Protein AF-A0A150UU06-F1 (afdb_monomer_lite)

Foldseek 3Di:
DVLVVCCVPPPQWDKDFDADPVPRDTFKIWTKGWFQFQPDCLDDDLDDPPPDDDPRSVVSVVVSVVVSVVCVVPPRGTAMETPDIDGHPVCPPVCRRVVVLVVSLVVCVVSVHYYYYDDDPVCPVSVVVVVDDD

Secondary structure (DSSP, 8-state):
-HHHHHHHH-TTEEEEEEEPTTT--EEEEEEEEEESS-----SSSSPPPTT--HHHHHHHHHHHHHHHHHHHHH--SSEEEEEEEEE-GGGTTSSHHHHHHHHHHHHHHHHT--EEE---HHHHHHHGGGT---

pLDDT: mean 89.81, std 10.35, range [45.25, 98.25]

Sequence (134 aa):
ERAIKIMKEDPNDIWIGVKDTKTGKFIAGSNWKVYLNGNISVSGEDEIPKWLEGEELAASEKLIREMVASRAKNMPGPYIYLHICFTDAKYRRRGAGGMMIQWGCDLADQLFLPGYIEASKEGNLLYKKFGFYD

Radius of gyration: 15.92 Å; chains: 1; bounding box: 45×34×39 Å

Structure (mmCIF, N/CA/C/O backbone):
data_AF-A0A150UU06-F1
#
_entry.id   AF-A0A150UU06-F1
#
loop_
_atom_site.group_PDB
_atom_site.id
_atom_site.type_symbol
_atom_site.label_atom_id
_atom_site.label_alt_id
_atom_site.label_comp_id
_atom_site.label_asym_id
_atom_site.label_entity_id
_atom_site.label_seq_id
_atom_site.pdbx_PDB_ins_code
_atom_site.Cartn_x
_atom_site.Cartn_y
_atom_site.Cartn_z
_atom_site.occupancy
_atom_site.B_iso_or_equiv
_atom_site.auth_seq_id
_atom_site.auth_comp_id
_atom_site.auth_asym_id
_atom_site.auth_atom_id
_atom_site.pdbx_PDB_model_num
ATOM 1 N N . GLU A 1 1 ? 3.650 17.466 0.561 1.00 61.97 1 GLU A N 1
ATOM 2 C CA . GLU A 1 1 ? 3.134 18.063 -0.695 1.00 61.97 1 GLU A CA 1
ATOM 3 C C . GLU A 1 1 ? 3.141 17.083 -1.868 1.00 61.97 1 GLU A C 1
ATOM 5 O O . GLU A 1 1 ? 2.080 16.875 -2.440 1.00 61.97 1 GLU A O 1
ATOM 10 N N . ARG A 1 2 ? 4.258 16.398 -2.171 1.00 75.00 2 ARG A N 1
ATOM 11 C CA . ARG A 1 2 ? 4.341 15.413 -3.273 1.00 75.00 2 ARG A CA 1
ATOM 12 C C . ARG A 1 2 ? 3.305 14.282 -3.213 1.00 75.00 2 ARG A C 1
ATOM 14 O O . ARG A 1 2 ? 2.595 14.093 -4.187 1.00 75.00 2 ARG A O 1
ATOM 21 N N . ALA A 1 3 ? 3.166 13.581 -2.085 1.00 74.62 3 ALA A N 1
ATOM 22 C CA . ALA A 1 3 ? 2.190 12.486 -1.969 1.00 74.62 3 ALA A CA 1
ATOM 23 C C . ALA A 1 3 ? 0.739 12.950 -2.216 1.00 74.62 3 ALA A C 1
ATOM 25 O O . ALA A 1 3 ? -0.027 12.270 -2.881 1.00 74.62 3 ALA A O 1
ATOM 26 N N . ILE A 1 4 ? 0.385 14.155 -1.751 1.00 82.75 4 ILE A N 1
ATOM 27 C CA . ILE A 1 4 ? -0.939 14.753 -1.989 1.00 82.75 4 ILE A CA 1
ATOM 28 C C . ILE A 1 4 ? -1.117 15.120 -3.466 1.00 82.75 4 ILE A C 1
ATOM 30 O O . ILE A 1 4 ? -2.223 15.019 -3.986 1.00 82.75 4 ILE A O 1
ATOM 34 N N . LYS A 1 5 ? -0.046 15.569 -4.131 1.00 85.19 5 LYS A N 1
ATOM 35 C CA . LYS A 1 5 ? -0.050 15.851 -5.567 1.00 85.19 5 LYS A CA 1
ATOM 36 C C . LYS A 1 5 ? -0.283 14.567 -6.370 1.00 85.19 5 LYS A C 1
ATOM 38 O O . LYS A 1 5 ? -1.211 14.542 -7.165 1.00 85.19 5 LYS A O 1
ATOM 43 N N . ILE A 1 6 ? 0.482 13.506 -6.097 1.00 84.69 6 ILE A N 1
ATOM 44 C CA . ILE A 1 6 ? 0.336 12.200 -6.764 1.00 84.69 6 ILE A CA 1
ATOM 45 C C . ILE A 1 6 ? -1.085 11.667 -6.576 1.00 84.69 6 ILE A C 1
ATOM 47 O O . ILE A 1 6 ? -1.760 11.425 -7.563 1.00 84.69 6 ILE A O 1
ATOM 51 N N . MET A 1 7 ? -1.590 11.638 -5.341 1.00 85.62 7 MET A N 1
ATOM 52 C CA . MET A 1 7 ? -2.962 11.205 -5.040 1.00 85.62 7 MET A CA 1
ATOM 53 C C . MET A 1 7 ? -4.044 11.977 -5.820 1.00 85.62 7 MET A C 1
ATOM 55 O O . MET A 1 7 ? -5.142 11.471 -6.023 1.00 85.62 7 MET A O 1
ATOM 59 N N . LYS A 1 8 ? -3.784 13.229 -6.220 1.00 87.12 8 LYS A N 1
ATOM 60 C CA . LYS A 1 8 ? -4.734 14.042 -6.998 1.00 87.12 8 LYS A CA 1
ATOM 61 C C . LYS A 1 8 ? -4.599 13.860 -8.507 1.00 87.12 8 LYS A C 1
ATOM 63 O O . LYS A 1 8 ? -5.572 14.088 -9.218 1.00 87.12 8 LYS A O 1
ATOM 68 N N . GLU A 1 9 ? -3.397 13.562 -8.984 1.00 89.06 9 GLU A N 1
ATOM 69 C CA . GLU A 1 9 ? -3.054 13.570 -10.409 1.00 89.06 9 GLU A CA 1
ATOM 70 C C . GLU A 1 9 ? -3.005 12.166 -11.012 1.00 89.06 9 GLU A C 1
ATOM 72 O O . GLU A 1 9 ? -3.320 12.007 -12.189 1.00 89.06 9 GLU A O 1
ATOM 77 N N . ASP A 1 10 ? -2.630 11.159 -10.223 1.00 88.12 10 ASP A N 1
ATOM 78 C CA . ASP A 1 10 ? -2.522 9.774 -10.661 1.00 88.12 10 ASP A CA 1
ATOM 79 C C . ASP A 1 10 ? -3.791 8.993 -10.285 1.00 88.12 10 ASP A C 1
ATOM 81 O O . ASP A 1 10 ? -3.996 8.673 -9.112 1.00 88.12 10 ASP A O 1
ATOM 85 N N . PRO A 1 11 ? -4.652 8.645 -11.259 1.00 89.75 11 PRO A N 1
ATOM 86 C CA . PRO A 1 11 ? -5.858 7.867 -10.994 1.00 89.75 11 PRO A CA 1
ATOM 87 C C . PRO A 1 11 ? -5.558 6.432 -10.541 1.00 89.75 11 PRO A C 1
ATOM 89 O O . PRO A 1 11 ? -6.463 5.757 -10.055 1.00 89.75 11 PRO A O 1
ATOM 92 N N . ASN A 1 12 ? -4.318 5.958 -10.697 1.00 90.81 12 ASN A N 1
ATOM 93 C CA . ASN A 1 12 ? -3.895 4.648 -10.216 1.00 90.81 12 ASN A CA 1
ATOM 94 C C . ASN A 1 12 ? -3.446 4.698 -8.743 1.00 90.81 12 ASN A C 1
ATOM 96 O O . ASN A 1 12 ? -3.263 3.635 -8.154 1.00 90.81 12 ASN A O 1
ATOM 100 N N . ASP A 1 13 ? -3.284 5.887 -8.138 1.00 91.38 13 ASP A N 1
ATOM 101 C CA . ASP A 1 13 ? -2.857 6.084 -6.746 1.00 91.38 13 ASP A CA 1
ATOM 102 C C . ASP A 1 13 ? -4.050 6.138 -5.781 1.00 91.38 13 ASP A C 1
ATOM 104 O O . ASP A 1 13 ? -4.594 7.198 -5.464 1.00 91.38 13 ASP A O 1
ATOM 108 N N . ILE A 1 14 ? -4.467 4.977 -5.277 1.00 94.31 14 ILE A N 1
ATOM 109 C CA . ILE A 1 14 ? -5.657 4.866 -4.436 1.00 94.31 14 ILE A CA 1
ATOM 110 C C . ILE A 1 14 ? -5.283 4.856 -2.957 1.00 94.31 14 ILE A C 1
ATOM 112 O O . ILE A 1 14 ? -4.631 3.940 -2.454 1.00 94.31 14 ILE A O 1
ATOM 116 N N . TRP A 1 15 ? -5.749 5.865 -2.225 1.00 95.38 15 TRP A N 1
ATOM 117 C CA . TRP A 1 15 ? -5.644 5.917 -0.770 1.00 95.38 15 TRP A CA 1
ATOM 118 C C . TRP A 1 15 ? -6.948 5.502 -0.104 1.00 95.38 15 TRP A C 1
ATOM 120 O O . TRP A 1 15 ? -8.018 6.034 -0.394 1.00 95.38 15 TRP A O 1
ATOM 130 N N . ILE A 1 16 ? -6.836 4.608 0.872 1.00 96.12 16 ILE A N 1
ATOM 131 C CA . ILE A 1 16 ? -7.936 4.207 1.749 1.00 96.12 16 ILE A CA 1
ATOM 132 C C . ILE A 1 16 ? -7.531 4.427 3.192 1.00 96.12 16 ILE A C 1
ATOM 134 O O . ILE A 1 16 ? -6.389 4.181 3.579 1.00 96.12 16 ILE A O 1
ATOM 138 N N . GLY A 1 17 ? -8.489 4.852 4.009 1.00 97.12 17 GLY A N 1
ATOM 139 C CA . GLY A 1 17 ? -8.275 5.062 5.431 1.00 97.12 17 GLY A CA 1
ATOM 140 C C . GLY A 1 17 ? -9.407 4.495 6.269 1.00 97.12 17 GLY A C 1
ATOM 141 O O . GLY A 1 17 ? -10.577 4.576 5.901 1.00 97.12 17 GLY A O 1
ATOM 142 N N . VAL A 1 18 ? -9.052 3.965 7.437 1.00 98.25 18 VAL A N 1
ATOM 143 C CA . VAL A 1 18 ? -10.013 3.477 8.431 1.00 98.25 18 VAL A CA 1
ATOM 144 C C . VAL A 1 18 ? -10.234 4.568 9.465 1.00 98.25 18 VAL A C 1
ATOM 146 O O . VAL A 1 18 ? -9.268 5.096 10.023 1.00 98.25 18 VAL A O 1
ATOM 149 N N . LYS A 1 19 ? -11.498 4.896 9.741 1.00 97.88 19 LYS A N 1
ATOM 150 C CA . LYS A 1 19 ? -11.877 5.848 10.788 1.00 97.88 19 LYS A CA 1
ATOM 151 C C . LYS A 1 19 ? -12.357 5.128 12.039 1.00 97.88 19 LYS A C 1
ATOM 153 O O . LYS A 1 19 ? -13.093 4.148 11.957 1.00 97.88 19 LYS A O 1
ATOM 158 N N . ASP A 1 20 ? -11.990 5.660 13.196 1.00 96.31 20 ASP A N 1
ATOM 159 C CA . ASP A 1 20 ? -12.674 5.341 14.444 1.00 96.31 20 ASP A CA 1
ATOM 160 C C . ASP A 1 20 ? -14.079 5.952 14.409 1.00 96.31 20 ASP A C 1
ATOM 162 O O . ASP A 1 20 ? -14.238 7.166 14.275 1.00 96.31 20 ASP A O 1
ATOM 166 N N . THR A 1 21 ? -15.104 5.111 14.529 1.00 95.38 21 THR A N 1
ATOM 167 C CA . THR A 1 21 ? -16.510 5.520 14.439 1.00 95.38 21 THR A CA 1
ATOM 168 C C . THR A 1 21 ? -16.941 6.439 15.576 1.00 95.38 21 THR A C 1
ATOM 170 O O . THR A 1 21 ? -17.874 7.218 15.396 1.00 95.38 21 THR A O 1
ATOM 173 N N . LYS A 1 22 ? -16.263 6.400 16.731 1.00 95.75 22 LYS A N 1
ATOM 174 C CA . LYS A 1 22 ? -16.591 7.267 17.872 1.00 95.75 22 LYS A CA 1
ATOM 175 C C . LYS A 1 22 ? -16.024 8.671 17.718 1.00 95.75 22 LYS A C 1
ATOM 177 O O . LYS A 1 22 ? -16.668 9.636 18.109 1.00 95.75 22 LYS A O 1
ATOM 182 N N . THR A 1 23 ? -14.804 8.784 17.197 1.00 95.69 23 THR A N 1
ATOM 183 C CA . THR A 1 23 ? -14.076 10.063 17.137 1.00 95.69 23 THR A CA 1
ATOM 184 C C . THR A 1 23 ? -14.042 10.683 15.743 1.00 95.69 23 THR A C 1
ATOM 186 O O . THR A 1 23 ? -13.670 11.846 15.604 1.00 95.69 23 THR A O 1
ATOM 189 N N . GLY A 1 24 ? -14.376 9.917 14.702 1.00 96.06 24 GLY A N 1
ATOM 190 C CA . GLY A 1 24 ? -14.266 10.318 13.298 1.00 96.06 24 GLY A CA 1
ATOM 191 C C . GLY A 1 24 ? -12.825 10.426 12.784 1.00 96.06 24 GLY A C 1
ATOM 192 O O . GLY A 1 24 ? -12.616 10.770 11.618 1.00 96.06 24 GLY A O 1
ATOM 193 N N . LYS A 1 25 ? -11.822 10.141 13.624 1.00 96.38 25 LYS A N 1
ATOM 194 C CA . LYS A 1 25 ? -10.403 10.263 13.276 1.00 96.38 25 LYS A CA 1
ATOM 195 C C . LYS A 1 25 ? -9.950 9.084 12.428 1.00 96.38 25 LYS A C 1
ATOM 197 O O . LYS A 1 25 ? -10.308 7.945 12.715 1.00 96.38 25 LYS A O 1
ATOM 202 N N . PHE A 1 26 ? -9.110 9.347 11.431 1.00 97.25 26 PHE A N 1
ATOM 203 C CA . PHE A 1 26 ? -8.384 8.285 10.740 1.00 97.25 26 PHE A CA 1
ATOM 204 C C . PHE A 1 26 ? -7.372 7.637 11.693 1.00 97.25 26 PHE A C 1
ATOM 206 O O . PHE A 1 26 ? -6.582 8.332 12.328 1.00 97.25 26 PHE A O 1
ATOM 213 N N . ILE A 1 27 ? -7.418 6.309 11.792 1.00 97.88 27 ILE A N 1
ATOM 214 C CA . ILE A 1 27 ? -6.569 5.492 12.677 1.00 97.88 27 ILE A CA 1
ATOM 215 C C . ILE A 1 27 ? -5.620 4.569 11.905 1.00 97.88 27 ILE A C 1
ATOM 217 O O . ILE A 1 27 ? -4.693 3.997 12.479 1.00 97.88 27 ILE A O 1
ATOM 221 N N . ALA A 1 28 ? -5.862 4.396 10.609 1.00 97.88 28 ALA A N 1
ATOM 222 C CA . ALA A 1 28 ? -5.052 3.589 9.713 1.00 97.88 28 ALA A CA 1
ATOM 223 C C . ALA A 1 28 ? -5.195 4.110 8.282 1.00 97.88 28 ALA A C 1
ATOM 225 O O . ALA A 1 28 ? -6.209 4.733 7.951 1.00 97.88 28 ALA A O 1
ATOM 226 N N . GLY A 1 29 ? -4.189 3.838 7.459 1.00 97.38 29 GLY A N 1
ATOM 227 C CA . GLY A 1 29 ? -4.165 4.208 6.052 1.00 97.38 29 GLY A CA 1
ATOM 228 C C . GLY A 1 29 ? -3.408 3.180 5.221 1.00 97.38 29 GLY A C 1
ATOM 229 O O . GLY A 1 29 ? -2.479 2.530 5.711 1.00 97.38 29 GLY A O 1
ATOM 230 N N . SER A 1 30 ? -3.817 3.043 3.966 1.00 97.00 30 SER A N 1
ATOM 231 C CA . SER A 1 30 ? -3.115 2.249 2.968 1.00 97.00 30 SER A CA 1
ATOM 232 C C . SER A 1 30 ? -3.130 2.941 1.612 1.00 97.00 30 SER A C 1
ATOM 234 O O . SER A 1 30 ? -4.059 3.691 1.307 1.00 97.00 30 SER A O 1
ATOM 236 N N . ASN A 1 31 ? -2.088 2.685 0.830 1.00 95.44 31 ASN A N 1
ATOM 237 C CA . ASN A 1 31 ? -1.909 3.174 -0.524 1.00 95.44 31 ASN A CA 1
ATOM 238 C C . ASN A 1 31 ? -1.777 1.980 -1.467 1.00 95.44 31 ASN A C 1
ATOM 240 O O . ASN A 1 31 ? -0.865 1.163 -1.312 1.00 95.44 31 ASN A O 1
ATOM 244 N N . TRP A 1 32 ? -2.695 1.904 -2.420 1.00 95.19 32 TRP A N 1
ATOM 245 C CA . TRP A 1 32 ? -2.798 0.860 -3.424 1.00 95.19 32 TRP A CA 1
ATOM 246 C C . TRP A 1 32 ? -2.578 1.453 -4.803 1.00 95.19 32 TRP A C 1
ATOM 248 O O . TRP A 1 32 ? -3.078 2.532 -5.109 1.00 95.19 32 TRP A O 1
ATOM 258 N N . LYS A 1 33 ? -1.856 0.716 -5.635 1.00 92.50 33 LYS A N 1
ATOM 259 C CA . LYS A 1 33 ? -1.601 1.039 -7.030 1.00 92.50 33 LYS A CA 1
ATOM 260 C C . LYS A 1 33 ? -2.374 0.077 -7.909 1.00 92.50 33 LYS A C 1
ATOM 262 O O . LYS A 1 33 ? -2.199 -1.130 -7.764 1.00 92.50 33 LYS A O 1
ATOM 267 N N . VAL A 1 34 ? -3.226 0.593 -8.786 1.00 93.31 34 VAL A N 1
ATOM 268 C CA . VAL A 1 34 ? -4.103 -0.230 -9.634 1.00 93.31 34 VAL A CA 1
ATOM 269 C C . VAL A 1 34 ? -3.783 0.037 -11.095 1.00 93.31 34 VAL A C 1
ATOM 271 O O . VAL A 1 34 ? -4.169 1.067 -11.629 1.00 93.31 34 VAL A O 1
ATOM 274 N N . TYR A 1 35 ? -3.100 -0.895 -11.754 1.00 91.00 35 TYR A N 1
ATOM 275 C CA . TYR A 1 35 ? -2.709 -0.759 -13.155 1.00 91.00 35 TYR A CA 1
ATOM 276 C C . TYR A 1 35 ? -3.476 -1.757 -14.020 1.00 91.00 35 TYR A C 1
ATOM 278 O O . TYR A 1 35 ? -3.174 -2.946 -14.026 1.00 91.00 35 TYR A O 1
ATOM 286 N N . LEU A 1 36 ? -4.458 -1.269 -14.783 1.00 89.38 36 LEU A N 1
ATOM 287 C CA . LEU A 1 36 ? -5.335 -2.119 -15.607 1.00 89.38 36 LEU A CA 1
ATOM 288 C C . LEU A 1 36 ? -4.738 -2.487 -16.971 1.00 89.38 36 LEU A C 1
ATOM 290 O O . LEU A 1 36 ? -5.034 -3.543 -17.516 1.00 89.38 36 LEU A O 1
ATOM 294 N N . ASN A 1 37 ? -3.899 -1.615 -17.532 1.00 81.50 37 ASN A N 1
ATOM 295 C CA . ASN A 1 37 ? -3.442 -1.737 -18.921 1.00 81.50 37 ASN A CA 1
ATOM 296 C C . ASN A 1 37 ? -2.029 -2.322 -19.047 1.00 81.50 37 ASN A C 1
ATOM 298 O O . ASN A 1 37 ? -1.471 -2.328 -20.139 1.00 81.50 37 ASN A O 1
ATOM 302 N N . GLY A 1 38 ? -1.410 -2.737 -17.936 1.00 64.56 38 GLY A N 1
ATOM 303 C CA . GLY A 1 38 ? -0.019 -3.201 -17.921 1.00 64.56 38 GLY A CA 1
ATOM 304 C C . GLY A 1 38 ? 1.010 -2.128 -18.303 1.00 64.56 38 GLY A C 1
ATOM 305 O O . GLY A 1 38 ? 2.187 -2.444 -18.424 1.00 64.56 38 GLY A O 1
ATOM 306 N N . ASN A 1 39 ? 0.602 -0.862 -18.480 1.00 60.06 39 ASN A N 1
ATOM 307 C CA . ASN A 1 39 ? 1.532 0.259 -18.588 1.00 60.06 39 ASN A CA 1
ATOM 308 C C . ASN A 1 39 ? 2.161 0.477 -17.216 1.00 60.06 39 ASN A C 1
ATOM 310 O O . ASN A 1 39 ? 1.596 1.126 -16.339 1.00 60.06 39 ASN A O 1
ATOM 314 N N . ILE A 1 40 ? 3.323 -0.141 -17.056 1.00 60.19 40 ILE A N 1
ATOM 315 C CA . ILE A 1 40 ? 4.107 -0.147 -15.840 1.00 60.19 40 ILE A CA 1
ATOM 316 C C . ILE A 1 40 ? 4.713 1.247 -15.668 1.00 60.19 40 ILE A C 1
ATOM 318 O O . ILE A 1 40 ? 5.772 1.541 -16.224 1.00 60.19 40 ILE A O 1
ATOM 322 N N . SER A 1 41 ? 4.094 2.129 -14.884 1.00 53.78 41 SER A N 1
ATOM 323 C CA . SER A 1 41 ? 4.860 3.234 -14.305 1.00 53.78 41 SER A CA 1
ATOM 324 C C . SER A 1 41 ? 5.688 2.683 -13.151 1.00 53.78 41 SER A C 1
ATOM 326 O O . SER A 1 41 ? 5.420 2.919 -11.981 1.00 53.78 41 SER A O 1
ATOM 328 N N . VAL A 1 42 ? 6.761 1.967 -13.502 1.00 52.47 42 VAL A N 1
ATOM 329 C CA . VAL A 1 42 ? 7.905 1.768 -12.591 1.00 52.47 42 VAL A CA 1
ATOM 330 C C . VAL A 1 42 ? 8.575 3.122 -12.288 1.00 52.47 42 VAL A C 1
ATOM 332 O O . VAL A 1 42 ? 9.421 3.247 -11.408 1.00 52.47 42 VAL A O 1
ATOM 335 N N . SER A 1 43 ? 8.241 4.158 -13.058 1.00 45.25 43 SER A N 1
ATOM 336 C CA . SER A 1 43 ? 8.937 5.431 -13.072 1.00 45.25 43 SER A CA 1
ATOM 337 C C . SER A 1 43 ? 8.450 6.382 -11.978 1.00 45.25 43 SER A C 1
ATOM 339 O O . SER A 1 43 ? 7.422 7.040 -12.130 1.00 45.25 43 SER A O 1
ATOM 341 N N . GLY A 1 44 ? 9.270 6.537 -10.936 1.00 53.22 44 GLY A N 1
ATOM 342 C CA . GLY A 1 44 ? 9.360 7.791 -10.181 1.00 53.22 44 GLY A CA 1
ATOM 343 C C . GLY A 1 44 ? 8.726 7.822 -8.794 1.00 53.22 44 GLY A C 1
ATOM 344 O O . GLY A 1 44 ? 8.596 8.911 -8.242 1.00 53.22 44 GLY A O 1
ATOM 345 N N . GLU A 1 45 ? 8.331 6.691 -8.206 1.00 59.47 45 GLU A N 1
ATOM 346 C CA . GLU A 1 45 ? 7.816 6.676 -6.825 1.00 59.47 45 GLU A CA 1
ATOM 347 C C . GLU A 1 45 ? 8.947 6.645 -5.790 1.00 59.47 45 GLU A C 1
ATOM 349 O O . GLU A 1 45 ? 9.024 7.538 -4.938 1.00 59.47 45 GLU A O 1
ATOM 354 N N . ASP A 1 46 ? 9.888 5.713 -5.945 1.00 70.38 46 ASP A N 1
ATOM 355 C CA . ASP A 1 46 ? 11.030 5.525 -5.045 1.00 70.38 46 ASP A CA 1
ATOM 356 C C . ASP A 1 46 ? 12.176 6.498 -5.373 1.00 70.38 46 ASP A C 1
ATOM 358 O O . ASP A 1 46 ? 13.286 6.108 -5.735 1.00 70.38 46 ASP A O 1
ATOM 362 N N . GLU A 1 47 ? 11.907 7.801 -5.297 1.00 75.19 47 GLU A N 1
ATOM 363 C CA . GLU A 1 47 ? 12.989 8.784 -5.365 1.00 75.19 47 GLU A CA 1
ATOM 364 C C . GLU A 1 47 ? 13.805 8.746 -4.081 1.00 75.19 47 GLU A C 1
ATOM 366 O O . GLU A 1 47 ? 13.276 8.839 -2.969 1.00 75.19 47 GLU A O 1
ATOM 371 N N . ILE A 1 48 ? 15.116 8.704 -4.255 1.00 83.00 48 ILE A N 1
ATOM 372 C CA . ILE A 1 48 ? 16.052 8.808 -3.152 1.00 83.00 48 ILE A CA 1
ATOM 373 C C . ILE A 1 48 ? 16.001 10.232 -2.605 1.00 83.00 48 ILE A C 1
ATOM 375 O O . ILE A 1 48 ? 16.061 11.193 -3.384 1.00 83.00 48 ILE A O 1
ATOM 379 N N . PRO A 1 49 ? 15.894 10.404 -1.278 1.00 84.25 49 PRO A N 1
ATOM 380 C CA . PRO A 1 49 ? 15.955 11.723 -0.685 1.00 84.25 49 PRO A CA 1
ATOM 381 C C . PRO A 1 49 ? 17.226 12.471 -1.091 1.00 84.25 49 PRO A C 1
ATOM 383 O O . PRO A 1 49 ? 18.337 11.987 -0.898 1.00 84.25 49 PRO A O 1
ATOM 386 N N . LYS A 1 50 ? 17.059 13.689 -1.614 1.00 87.81 50 LYS A N 1
ATOM 387 C CA . LYS A 1 50 ? 18.156 14.503 -2.172 1.00 87.81 50 LYS A CA 1
ATOM 388 C C . LYS A 1 50 ? 19.228 14.917 -1.156 1.00 87.81 50 LYS A C 1
ATOM 390 O O . LYS A 1 50 ? 20.243 15.465 -1.556 1.00 87.81 50 LYS A O 1
ATOM 395 N N . TRP A 1 51 ? 18.967 14.723 0.135 1.00 90.06 51 TRP A N 1
ATOM 396 C CA . TRP A 1 51 ? 19.877 15.054 1.233 1.00 90.06 51 TRP A CA 1
ATOM 397 C C . TRP A 1 51 ? 20.750 13.874 1.681 1.00 90.06 51 TRP A C 1
ATOM 399 O O . TRP A 1 51 ? 21.514 14.029 2.628 1.00 90.06 51 TRP A O 1
ATOM 409 N N . LEU A 1 52 ? 20.600 12.690 1.075 1.00 92.50 52 LEU A N 1
ATOM 410 C CA . LEU A 1 52 ? 21.481 11.558 1.353 1.00 92.50 52 LEU A CA 1
ATOM 411 C C . LEU A 1 52 ? 22.805 11.724 0.612 1.00 92.50 52 LEU A C 1
ATOM 413 O O . LEU A 1 52 ? 22.826 12.071 -0.568 1.00 92.50 52 LEU A O 1
ATOM 417 N N . GLU A 1 53 ? 23.902 11.409 1.294 1.00 94.12 53 GLU A N 1
ATOM 418 C CA . GLU A 1 53 ? 25.261 11.499 0.762 1.00 94.12 53 GLU A CA 1
ATOM 419 C C . GLU A 1 53 ? 26.084 10.264 1.168 1.00 94.12 53 GLU A C 1
ATOM 421 O O . GLU A 1 53 ? 25.701 9.497 2.055 1.00 94.12 53 GLU A O 1
ATOM 426 N N . GLY A 1 54 ? 27.226 10.056 0.506 1.00 94.88 54 GLY A N 1
ATOM 427 C CA . GLY A 1 54 ? 28.189 9.014 0.871 1.00 94.88 54 GLY A CA 1
ATOM 428 C C . GLY A 1 54 ? 27.614 7.592 0.854 1.00 94.88 54 GLY A C 1
ATOM 429 O O . GLY A 1 54 ? 26.954 7.178 -0.101 1.00 94.88 54 GLY A O 1
ATOM 430 N N . GLU A 1 55 ? 27.897 6.825 1.907 1.00 95.31 55 GLU A N 1
ATOM 431 C CA . GLU A 1 55 ? 27.506 5.413 2.010 1.00 95.31 55 GLU A CA 1
ATOM 432 C C . GLU A 1 55 ? 25.985 5.214 2.093 1.00 95.31 55 GLU A C 1
ATOM 434 O O . GLU A 1 55 ? 25.465 4.249 1.530 1.00 95.31 55 GLU A O 1
ATOM 439 N N . GLU A 1 56 ? 25.252 6.130 2.734 1.00 93.06 56 GLU A N 1
ATOM 440 C CA . GLU A 1 56 ? 23.792 6.034 2.869 1.00 93.06 56 GLU A CA 1
ATOM 441 C C . GLU A 1 56 ? 23.082 6.220 1.523 1.00 93.06 56 GLU A C 1
ATOM 443 O O . GLU A 1 56 ? 22.110 5.517 1.225 1.00 93.06 56 GLU A O 1
ATOM 448 N N . LEU A 1 57 ? 23.599 7.129 0.686 1.00 93.69 57 LEU A N 1
ATOM 449 C CA . LEU A 1 57 ? 23.135 7.311 -0.688 1.00 93.69 57 LEU A CA 1
ATOM 450 C C . LEU A 1 57 ? 23.353 6.031 -1.501 1.00 93.69 57 LEU A C 1
ATOM 452 O O . LEU A 1 57 ? 22.399 5.497 -2.065 1.00 93.69 57 LEU A O 1
ATOM 456 N N . ALA A 1 58 ? 24.574 5.491 -1.495 1.00 93.31 58 ALA A N 1
ATOM 457 C CA . ALA A 1 58 ? 24.908 4.279 -2.243 1.00 93.31 58 ALA A CA 1
ATOM 458 C C . ALA A 1 58 ? 24.081 3.058 -1.788 1.00 93.31 58 ALA A C 1
ATOM 460 O O . ALA A 1 58 ? 23.621 2.263 -2.614 1.00 93.31 58 ALA A O 1
ATOM 461 N N . ALA A 1 59 ? 23.850 2.913 -0.480 1.00 93.06 59 ALA A N 1
ATOM 462 C CA . ALA A 1 59 ? 23.008 1.854 0.071 1.00 93.06 59 ALA A CA 1
ATOM 463 C C . ALA A 1 59 ? 21.540 1.999 -0.364 1.00 93.06 59 ALA A C 1
ATOM 465 O O . ALA A 1 59 ? 20.918 1.013 -0.766 1.00 93.06 59 ALA A O 1
ATOM 466 N N . SER A 1 60 ? 21.006 3.223 -0.339 1.00 91.69 60 SER A N 1
ATOM 467 C CA . SER A 1 60 ? 19.632 3.517 -0.766 1.00 91.69 60 SER A CA 1
ATOM 468 C C . SER A 1 60 ? 19.440 3.286 -2.266 1.00 91.69 60 SER A C 1
ATOM 470 O O . SER A 1 60 ? 18.461 2.660 -2.669 1.00 91.69 60 SER A O 1
ATOM 472 N N . GLU A 1 61 ? 20.401 3.709 -3.094 1.00 91.44 61 GLU A N 1
ATOM 473 C CA . GLU A 1 61 ? 20.416 3.457 -4.542 1.00 91.44 61 GLU A CA 1
ATOM 474 C C . GLU A 1 61 ? 20.384 1.971 -4.867 1.00 91.44 61 GLU A C 1
ATOM 476 O O . GLU A 1 61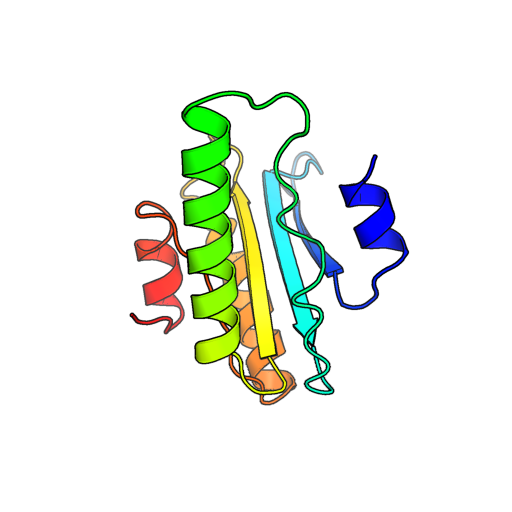 ? 19.625 1.532 -5.736 1.00 91.44 61 GLU A O 1
ATOM 481 N N . LYS A 1 62 ? 21.208 1.187 -4.169 1.00 92.25 62 LYS A N 1
ATOM 482 C CA . LYS A 1 62 ? 21.252 -0.258 -4.356 1.00 92.25 62 LYS A CA 1
ATOM 483 C C . LYS A 1 62 ? 19.918 -0.902 -3.982 1.00 92.25 62 LYS A C 1
ATOM 485 O O . LYS A 1 62 ? 19.380 -1.661 -4.785 1.00 92.25 62 LYS A O 1
ATOM 490 N N . LEU A 1 63 ? 19.378 -0.572 -2.809 1.00 89.94 63 LEU A N 1
ATOM 491 C CA . LEU A 1 63 ? 18.117 -1.129 -2.322 1.00 89.94 63 LEU A CA 1
ATOM 492 C C . LEU A 1 63 ? 16.959 -0.823 -3.281 1.00 89.94 63 LEU A C 1
ATOM 494 O O . LEU A 1 63 ? 16.248 -1.732 -3.701 1.00 89.94 63 LEU A O 1
ATOM 498 N N . ILE A 1 64 ? 16.809 0.438 -3.691 1.00 88.81 64 ILE A N 1
ATOM 499 C CA . ILE A 1 64 ? 15.742 0.846 -4.613 1.00 88.81 64 ILE A CA 1
ATOM 500 C C . ILE A 1 64 ? 15.903 0.166 -5.970 1.00 88.81 64 ILE A C 1
ATOM 502 O O . ILE A 1 64 ? 14.923 -0.311 -6.536 1.00 88.81 64 ILE A O 1
ATOM 506 N N . ARG A 1 65 ? 17.131 0.048 -6.486 1.00 88.38 65 ARG A N 1
ATOM 507 C CA . ARG A 1 65 ? 17.387 -0.667 -7.743 1.00 88.38 65 ARG A CA 1
ATOM 508 C C . ARG A 1 65 ? 16.961 -2.133 -7.664 1.00 88.38 65 ARG A C 1
ATOM 510 O O . ARG A 1 65 ? 16.364 -2.638 -8.612 1.00 88.38 65 ARG A O 1
ATOM 517 N N . GLU A 1 66 ? 17.258 -2.811 -6.558 1.00 89.50 66 GLU A N 1
ATOM 518 C CA . GLU A 1 66 ? 16.854 -4.203 -6.328 1.00 89.50 66 GLU A CA 1
ATOM 519 C C . GLU A 1 66 ? 15.329 -4.341 -6.217 1.00 89.50 66 GLU A C 1
ATOM 521 O O . GLU A 1 66 ? 14.752 -5.243 -6.828 1.00 89.50 66 GLU A O 1
ATOM 526 N N . MET A 1 67 ? 14.662 -3.416 -5.519 1.00 87.56 67 MET A N 1
ATOM 527 C CA . MET A 1 67 ? 13.198 -3.375 -5.418 1.00 87.56 67 MET A CA 1
ATOM 528 C C . MET A 1 67 ? 12.547 -3.160 -6.788 1.00 87.56 67 MET A C 1
ATOM 530 O O . MET A 1 67 ? 11.705 -3.952 -7.201 1.00 87.56 67 MET A O 1
ATOM 534 N N . VAL A 1 68 ? 12.998 -2.162 -7.552 1.00 86.00 68 VAL A N 1
ATOM 535 C CA . VAL A 1 68 ? 12.520 -1.885 -8.919 1.00 86.00 68 VAL A CA 1
ATOM 536 C C . VAL A 1 68 ? 12.710 -3.105 -9.824 1.00 86.00 68 VAL A C 1
ATOM 538 O O . VAL A 1 68 ? 11.783 -3.490 -10.538 1.00 86.00 68 VAL A O 1
ATOM 541 N N . ALA A 1 69 ? 13.875 -3.757 -9.777 1.00 87.25 69 ALA A N 1
ATOM 542 C CA . ALA A 1 69 ? 14.127 -4.966 -10.559 1.00 87.25 69 ALA A CA 1
ATOM 543 C C . ALA A 1 69 ? 13.207 -6.129 -10.148 1.00 87.25 69 ALA A C 1
ATOM 545 O O . ALA A 1 69 ? 12.696 -6.848 -11.009 1.00 87.25 69 ALA A O 1
ATOM 546 N N . SER A 1 70 ? 12.958 -6.297 -8.846 1.00 88.38 70 SER A N 1
ATOM 547 C CA . SER A 1 70 ? 12.015 -7.288 -8.320 1.00 88.38 70 SER A CA 1
ATOM 548 C C . SER A 1 70 ? 10.590 -7.022 -8.805 1.00 88.38 70 SER A C 1
ATOM 550 O O . SER A 1 70 ? 9.933 -7.937 -9.303 1.00 88.38 70 SER A O 1
ATOM 552 N N . ARG A 1 71 ? 10.122 -5.770 -8.740 1.00 88.00 71 ARG A N 1
ATOM 553 C CA . ARG A 1 71 ? 8.797 -5.369 -9.235 1.00 88.00 71 ARG A CA 1
ATOM 554 C C . ARG A 1 71 ? 8.662 -5.653 -10.726 1.00 88.00 71 ARG A C 1
ATOM 556 O O . ARG A 1 71 ? 7.727 -6.335 -11.123 1.00 88.00 71 ARG A O 1
ATOM 563 N N . ALA A 1 72 ? 9.636 -5.240 -11.537 1.00 85.25 72 ALA A N 1
ATOM 564 C CA . ALA A 1 72 ? 9.626 -5.489 -12.980 1.00 85.25 72 ALA A CA 1
ATOM 565 C C . ALA A 1 72 ? 9.590 -6.988 -13.329 1.00 85.25 72 ALA A C 1
ATOM 567 O O . ALA A 1 72 ? 8.921 -7.390 -14.278 1.00 85.25 72 ALA A O 1
ATOM 568 N N . LYS A 1 73 ? 10.290 -7.825 -12.553 1.00 88.12 73 LYS A N 1
ATOM 569 C CA . LYS A 1 73 ? 10.289 -9.281 -12.738 1.00 88.12 73 LYS A CA 1
ATOM 570 C C . LYS A 1 73 ? 8.958 -9.919 -12.338 1.00 88.12 73 LYS A C 1
ATOM 572 O O . LYS A 1 73 ? 8.497 -10.831 -13.017 1.00 88.12 73 LYS A O 1
ATOM 577 N N . ASN A 1 74 ? 8.388 -9.490 -11.216 1.00 87.69 74 ASN A N 1
ATOM 578 C CA . ASN A 1 74 ? 7.245 -10.164 -10.608 1.00 87.69 74 ASN A CA 1
ATOM 579 C C . ASN A 1 74 ? 5.896 -9.605 -11.075 1.00 87.69 74 ASN A C 1
ATOM 581 O O . ASN A 1 74 ? 4.916 -10.335 -11.001 1.00 87.69 74 ASN A O 1
ATOM 585 N N 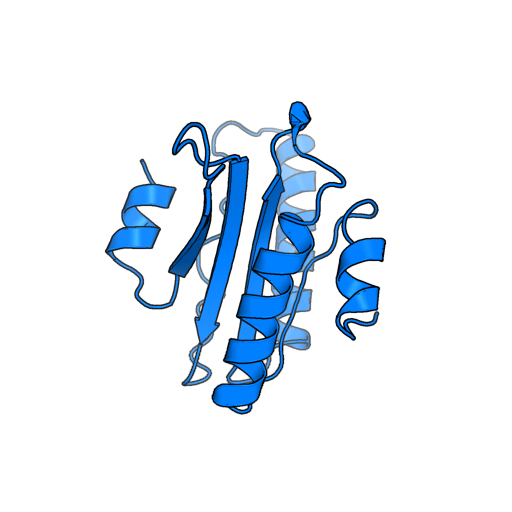. MET A 1 75 ? 5.843 -8.377 -11.602 1.00 89.31 75 MET A N 1
ATOM 586 C CA . MET A 1 75 ? 4.618 -7.660 -11.991 1.00 89.31 75 MET A CA 1
ATOM 587 C C . MET A 1 75 ? 4.579 -7.350 -13.508 1.00 89.31 75 MET A C 1
ATOM 589 O O . MET A 1 75 ? 4.586 -6.184 -13.902 1.00 89.31 75 MET A O 1
ATOM 593 N N . PRO A 1 76 ? 4.568 -8.364 -14.399 1.00 85.31 76 PRO A N 1
ATOM 594 C CA . PRO A 1 76 ? 4.771 -8.168 -15.841 1.00 85.31 76 PRO A CA 1
ATOM 595 C C . PRO A 1 76 ? 3.545 -7.649 -16.616 1.00 85.31 76 PRO A C 1
ATOM 597 O O . PRO A 1 76 ? 3.646 -7.423 -17.820 1.00 85.31 76 PRO A O 1
ATOM 600 N N . GLY A 1 77 ? 2.378 -7.521 -15.981 1.00 88.25 77 GLY A N 1
ATOM 601 C CA . GLY A 1 77 ? 1.111 -7.215 -16.653 1.00 88.25 77 GLY A CA 1
ATOM 602 C C . GLY A 1 77 ? 0.222 -6.279 -15.838 1.00 88.25 77 GLY A C 1
ATOM 603 O O . GLY A 1 77 ? 0.729 -5.500 -15.043 1.00 88.25 77 GLY A O 1
ATOM 604 N N . PRO A 1 78 ? -1.102 -6.312 -16.031 1.00 92.19 78 PRO A N 1
ATOM 605 C CA . PRO A 1 78 ? -2.039 -5.643 -15.137 1.00 92.19 78 PRO A CA 1
ATOM 606 C C . PRO A 1 78 ? -1.948 -6.195 -13.707 1.00 92.19 78 PRO A C 1
ATOM 608 O O . PRO A 1 78 ? -1.862 -7.410 -13.523 1.00 92.19 78 PRO A O 1
ATOM 611 N N . TYR A 1 79 ? -1.964 -5.325 -12.698 1.00 92.81 79 TYR A N 1
ATOM 612 C CA . TYR A 1 79 ? -1.846 -5.733 -11.297 1.00 92.81 79 TYR A CA 1
ATOM 613 C C . TYR A 1 79 ? -2.455 -4.727 -10.325 1.00 92.81 79 TYR A C 1
ATOM 615 O O . TYR A 1 79 ? -2.649 -3.548 -10.637 1.00 92.81 79 TYR A O 1
ATOM 623 N N . ILE A 1 80 ? -2.677 -5.206 -9.103 1.00 94.50 80 ILE A N 1
ATOM 624 C CA . ILE A 1 80 ? -2.874 -4.373 -7.921 1.00 94.50 80 ILE A CA 1
ATOM 625 C C . ILE A 1 80 ? -1.659 -4.527 -7.009 1.00 94.50 80 ILE A C 1
ATOM 627 O O . ILE A 1 80 ? -1.208 -5.637 -6.746 1.00 94.50 80 ILE A O 1
ATOM 631 N N . TYR A 1 81 ? -1.117 -3.419 -6.516 1.00 93.81 81 TYR A N 1
ATOM 632 C CA . TYR A 1 81 ? 0.061 -3.412 -5.655 1.00 93.81 81 TYR A CA 1
ATOM 633 C C . TYR A 1 81 ? -0.185 -2.584 -4.396 1.00 93.81 81 TYR A C 1
ATOM 635 O O . TYR A 1 81 ? -0.555 -1.415 -4.475 1.00 93.81 81 TYR A O 1
ATOM 643 N N . LEU A 1 82 ? 0.032 -3.170 -3.221 1.00 95.31 82 LEU A N 1
ATOM 644 C CA . LEU A 1 82 ? 0.015 -2.424 -1.966 1.00 95.31 82 LEU A CA 1
ATOM 645 C C . LEU A 1 82 ? 1.392 -1.807 -1.722 1.00 95.31 82 LEU A C 1
ATOM 647 O O . LEU A 1 82 ? 2.349 -2.506 -1.388 1.00 95.31 82 LEU A O 1
ATOM 651 N N . HIS A 1 83 ? 1.451 -0.486 -1.819 1.00 92.00 83 HIS A N 1
ATOM 652 C CA . HIS A 1 83 ? 2.675 0.279 -1.630 1.00 92.00 83 HIS A CA 1
ATOM 653 C C . HIS A 1 83 ? 2.895 0.679 -0.164 1.00 92.00 83 HIS A C 1
ATOM 655 O O . HIS A 1 83 ? 4.009 0.606 0.348 1.00 92.00 83 HIS A O 1
ATOM 661 N N . ILE A 1 84 ? 1.836 1.085 0.548 1.00 92.94 84 ILE A N 1
ATOM 662 C CA . ILE A 1 84 ? 1.928 1.513 1.953 1.00 92.94 84 ILE A CA 1
ATOM 663 C C . ILE A 1 84 ? 0.763 0.927 2.742 1.00 92.94 84 ILE A C 1
ATOM 665 O O . ILE A 1 84 ? -0.379 1.012 2.308 1.00 92.94 84 ILE A O 1
ATOM 669 N N . CYS A 1 85 ? 1.017 0.416 3.948 1.00 95.50 85 CYS A N 1
ATOM 670 C CA . CYS A 1 85 ? -0.026 0.070 4.913 1.00 95.50 85 CYS A CA 1
ATOM 671 C C . CYS A 1 85 ? 0.450 0.354 6.338 1.00 95.50 85 CYS A C 1
ATOM 673 O O . CYS A 1 85 ? 1.453 -0.195 6.794 1.00 95.50 85 CYS A O 1
ATOM 675 N N . PHE A 1 86 ? -0.285 1.187 7.072 1.00 95.31 86 PHE A N 1
ATOM 676 C CA . PHE A 1 86 ? 0.041 1.514 8.457 1.00 95.31 86 PHE A CA 1
ATOM 677 C C . PHE A 1 86 ? -1.198 1.638 9.336 1.00 95.31 86 PHE A C 1
ATOM 679 O O . PHE A 1 86 ? -2.307 1.940 8.905 1.00 95.31 86 PHE A O 1
ATOM 686 N N . THR A 1 87 ? -0.993 1.425 10.631 1.00 96.38 87 THR A N 1
ATOM 687 C CA . THR A 1 87 ? -1.988 1.665 11.677 1.00 96.38 87 THR A CA 1
ATOM 688 C C . THR A 1 87 ? -1.312 2.417 12.813 1.00 96.38 87 THR A C 1
ATOM 690 O O . THR A 1 87 ? -0.206 2.041 13.231 1.00 96.38 87 THR A O 1
ATOM 693 N N . ASP A 1 88 ? -1.979 3.459 13.315 1.00 96.12 88 ASP A N 1
ATOM 694 C CA . ASP A 1 88 ? -1.554 4.201 14.501 1.00 96.12 88 ASP A CA 1
ATOM 695 C C . ASP A 1 88 ? -1.279 3.215 15.643 1.00 96.12 88 ASP A C 1
ATOM 697 O O . ASP A 1 88 ? -2.069 2.304 15.905 1.00 96.12 88 ASP A O 1
ATOM 701 N N . ALA A 1 89 ? -0.139 3.385 16.315 1.00 95.06 89 ALA A N 1
ATOM 702 C CA . ALA A 1 89 ? 0.334 2.478 17.354 1.00 95.06 89 ALA A CA 1
ATOM 703 C C . ALA A 1 89 ? -0.721 2.184 18.435 1.00 95.06 89 ALA A C 1
ATOM 705 O O . ALA A 1 89 ? -0.838 1.037 18.866 1.00 95.06 89 ALA A O 1
ATOM 706 N N . LYS A 1 90 ? -1.542 3.173 18.812 1.00 96.19 90 LYS A N 1
ATOM 707 C CA . LYS A 1 90 ? -2.598 3.038 19.832 1.00 96.19 90 LYS A CA 1
ATOM 708 C C . LYS A 1 90 ? -3.773 2.170 19.368 1.00 96.19 90 LYS A C 1
ATOM 710 O O . LYS A 1 90 ? -4.507 1.636 20.201 1.00 96.19 90 LYS A O 1
ATOM 715 N N . TYR A 1 91 ? -3.943 2.011 18.057 1.00 95.06 91 TYR A N 1
ATOM 716 C CA . TYR A 1 91 ? -5.058 1.302 17.423 1.00 95.06 91 TYR A CA 1
ATOM 717 C C . TYR A 1 91 ? -4.640 -0.012 16.743 1.00 95.06 91 TYR A C 1
ATOM 719 O O . TYR A 1 91 ? -5.477 -0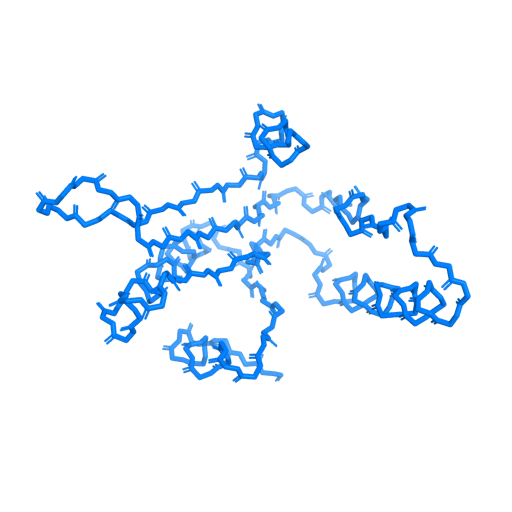.704 16.158 1.00 95.06 91 TYR A O 1
ATOM 727 N N . ARG A 1 92 ? -3.361 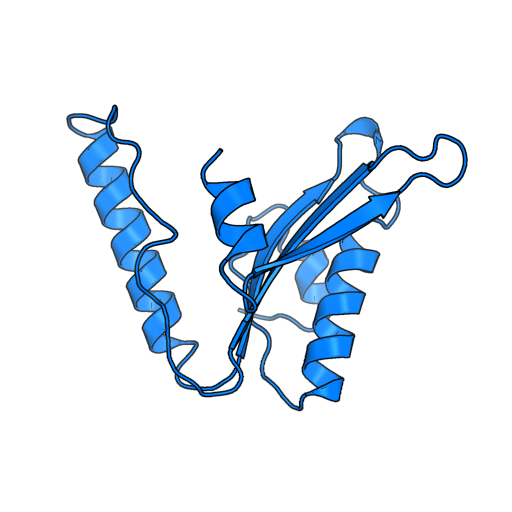-0.402 16.837 1.00 93.19 92 ARG A N 1
ATOM 728 C CA . ARG A 1 92 ? -2.865 -1.683 16.310 1.00 93.19 92 ARG A CA 1
ATOM 729 C C . ARG A 1 92 ? -3.552 -2.873 16.979 1.00 93.19 92 ARG A C 1
ATOM 731 O O . ARG A 1 92 ? -4.040 -2.788 18.101 1.00 93.19 92 ARG A O 1
ATOM 738 N N . ARG A 1 93 ? -3.544 -4.013 16.276 1.00 91.50 93 ARG A N 1
ATOM 739 C CA . ARG A 1 93 ? -4.119 -5.303 16.7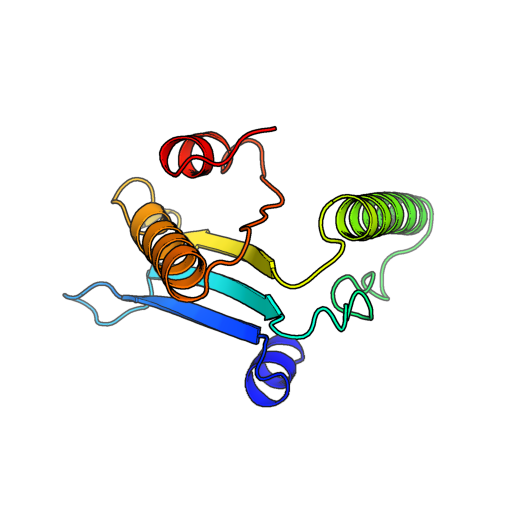21 1.00 91.50 93 ARG A CA 1
ATOM 740 C C . ARG A 1 93 ? -5.638 -5.281 16.956 1.00 91.50 93 ARG A C 1
ATOM 742 O O . ARG A 1 93 ? -6.158 -6.152 17.638 1.00 91.50 93 ARG A O 1
ATOM 749 N N . ARG A 1 94 ? -6.345 -4.328 16.338 1.00 94.56 94 ARG A N 1
ATOM 750 C CA . ARG A 1 94 ? -7.816 -4.190 16.385 1.00 94.56 94 ARG A CA 1
ATOM 751 C C . ARG A 1 94 ? -8.501 -4.418 15.031 1.00 94.56 94 ARG A C 1
ATOM 753 O O . ARG A 1 94 ? -9.640 -4.021 14.845 1.00 94.56 94 ARG A O 1
ATOM 760 N N . GLY A 1 95 ? -7.791 -5.004 14.065 1.00 95.06 95 GLY A N 1
ATOM 761 C CA . GLY A 1 95 ? -8.348 -5.366 12.755 1.00 95.06 95 GLY A CA 1
ATOM 762 C C . GLY A 1 95 ? -8.229 -4.312 11.647 1.00 95.06 95 GLY A C 1
ATOM 763 O O . GLY A 1 95 ? -8.409 -4.675 10.493 1.00 95.06 95 GLY A O 1
ATOM 764 N N . ALA A 1 96 ? -7.841 -3.063 11.941 1.00 97.00 96 ALA A N 1
ATOM 765 C CA . ALA A 1 96 ? -7.773 -1.996 10.928 1.00 97.00 96 ALA A CA 1
ATOM 766 C C . ALA A 1 96 ? -6.885 -2.342 9.715 1.00 97.00 96 ALA A C 1
ATOM 768 O O . ALA A 1 96 ? -7.288 -2.119 8.580 1.00 97.00 96 ALA A O 1
ATOM 769 N N . GLY A 1 97 ? -5.715 -2.952 9.944 1.00 95.75 97 GLY A N 1
ATOM 770 C CA . GLY A 1 97 ? -4.868 -3.454 8.857 1.00 95.75 97 GLY A CA 1
ATOM 771 C C . GLY A 1 97 ? -5.591 -4.486 7.989 1.00 95.75 97 GLY A C 1
ATOM 772 O O . GLY A 1 97 ? -5.604 -4.356 6.776 1.00 95.75 97 GLY A O 1
ATOM 773 N N . GLY A 1 98 ? -6.267 -5.460 8.606 1.00 97.12 98 GLY A N 1
ATOM 774 C CA . GLY A 1 98 ? -7.018 -6.484 7.876 1.00 97.12 98 GLY A CA 1
ATOM 775 C C . GLY A 1 98 ? -8.165 -5.915 7.040 1.00 97.12 98 GLY A C 1
ATOM 776 O O . GLY A 1 98 ? -8.371 -6.379 5.932 1.00 97.12 98 GLY A O 1
ATOM 777 N N . MET A 1 99 ? -8.853 -4.872 7.515 1.00 97.81 99 MET A N 1
ATOM 778 C CA . MET A 1 99 ? -9.897 -4.194 6.730 1.00 97.81 99 MET A CA 1
ATOM 779 C C . MET A 1 99 ? -9.341 -3.603 5.430 1.00 97.81 99 MET A C 1
ATOM 781 O O . MET A 1 99 ? -9.971 -3.708 4.384 1.00 97.81 99 MET A O 1
ATOM 785 N N . MET A 1 100 ? -8.153 -2.997 5.495 1.00 97.81 100 MET A N 1
ATOM 786 C CA . MET A 1 100 ? -7.513 -2.401 4.322 1.00 97.81 100 MET A CA 1
ATOM 787 C C . MET A 1 100 ? -6.994 -3.460 3.347 1.00 97.81 100 MET A C 1
ATOM 789 O O . MET A 1 100 ? -7.120 -3.266 2.144 1.00 97.81 100 MET A O 1
ATOM 793 N N . ILE A 1 101 ? -6.457 -4.583 3.845 1.00 97.56 101 ILE A N 1
ATOM 794 C CA . ILE A 1 101 ? -6.033 -5.704 2.987 1.00 97.56 101 ILE A CA 1
ATOM 795 C C . ILE A 1 101 ? -7.229 -6.389 2.337 1.00 97.56 101 ILE A C 1
ATOM 797 O O . ILE A 1 101 ? -7.185 -6.629 1.136 1.00 97.56 101 ILE A O 1
ATOM 801 N N . GLN A 1 102 ? -8.309 -6.621 3.088 1.00 98.19 102 GLN A N 1
ATOM 802 C CA . GLN A 1 102 ? -9.535 -7.195 2.537 1.00 98.19 102 GLN A CA 1
ATOM 803 C C . GLN A 1 102 ? -10.052 -6.364 1.365 1.00 98.19 102 GLN A C 1
ATOM 805 O O . GLN A 1 102 ? -10.319 -6.925 0.315 1.00 98.19 102 GLN A O 1
ATOM 810 N N . TRP A 1 103 ? -10.108 -5.035 1.507 1.00 97.94 103 TRP A N 1
ATOM 811 C CA . TRP A 1 103 ? -10.542 -4.159 0.418 1.00 97.94 103 TRP A CA 1
ATOM 812 C C . TRP A 1 103 ? -9.706 -4.344 -0.856 1.00 97.94 103 TRP A C 1
ATOM 814 O O . TRP A 1 103 ? -10.259 -4.386 -1.951 1.00 97.94 103 TRP A O 1
ATOM 824 N N . GLY A 1 104 ? -8.381 -4.467 -0.723 1.00 97.69 104 GLY A N 1
ATOM 825 C CA . GLY A 1 104 ? -7.499 -4.643 -1.876 1.00 97.69 104 GLY A CA 1
ATOM 826 C C . GLY A 1 104 ? -7.643 -6.017 -2.524 1.00 97.69 104 GLY A C 1
ATOM 827 O O . GLY A 1 104 ? -7.648 -6.105 -3.748 1.00 97.69 104 GLY A O 1
ATOM 828 N N . CYS A 1 105 ? -7.814 -7.071 -1.718 1.00 98.19 105 CYS A N 1
ATOM 829 C CA . CYS A 1 105 ? -8.125 -8.416 -2.206 1.00 98.19 105 CYS A CA 1
ATOM 830 C C . CYS A 1 105 ? -9.478 -8.451 -2.928 1.00 98.19 105 CYS A C 1
ATOM 832 O 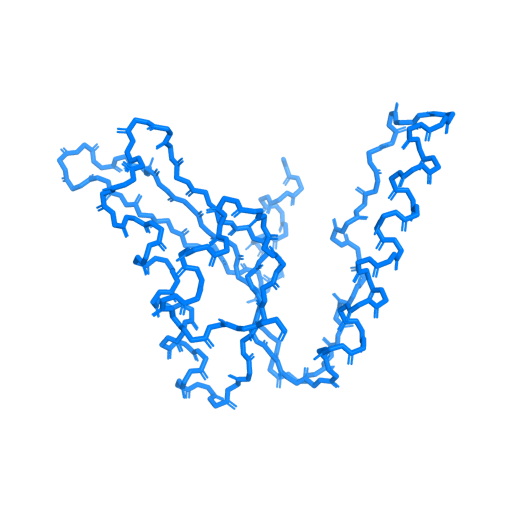O . CYS A 1 105 ? -9.546 -8.940 -4.047 1.00 98.19 105 CYS A O 1
ATOM 834 N N . ASP A 1 106 ? -10.521 -7.855 -2.344 1.00 98.25 106 ASP A N 1
ATOM 835 C CA . ASP A 1 106 ? -11.852 -7.789 -2.954 1.00 98.25 106 ASP A CA 1
ATOM 836 C C . ASP A 1 106 ? -11.805 -7.055 -4.302 1.00 98.25 106 ASP A C 1
ATOM 838 O O . ASP A 1 106 ? -12.429 -7.484 -5.272 1.00 98.25 106 ASP A O 1
ATOM 842 N N . LEU A 1 107 ? -11.043 -5.958 -4.385 1.00 97.31 107 LEU A N 1
ATOM 843 C CA . LEU A 1 107 ? -10.847 -5.225 -5.634 1.00 97.31 107 LEU A CA 1
ATOM 844 C C . LEU A 1 107 ? -10.069 -6.055 -6.669 1.00 97.31 107 LEU A C 1
ATOM 846 O O . LEU A 1 107 ? -10.420 -6.041 -7.848 1.00 97.31 107 LEU A O 1
ATOM 850 N N . ALA A 1 108 ? -9.033 -6.780 -6.241 1.00 97.06 108 ALA A N 1
ATOM 851 C CA . ALA A 1 108 ? -8.256 -7.665 -7.107 1.00 97.06 108 ALA A CA 1
ATOM 852 C C . ALA A 1 108 ? -9.133 -8.779 -7.693 1.00 97.06 108 ALA A C 1
ATOM 854 O O . ALA A 1 108 ? -9.126 -8.984 -8.908 1.00 97.06 108 ALA A O 1
ATOM 855 N N . ASP A 1 109 ? -9.953 -9.414 -6.856 1.00 97.81 109 ASP A N 1
ATOM 856 C CA . ASP A 1 109 ? -10.890 -10.462 -7.260 1.00 97.81 109 ASP A CA 1
ATOM 857 C C . ASP A 1 109 ? -11.944 -9.928 -8.242 1.00 97.81 109 ASP A C 1
ATOM 859 O O . ASP A 1 109 ? -12.217 -10.555 -9.265 1.00 97.81 109 ASP A O 1
ATOM 863 N N . GLN A 1 110 ? -12.502 -8.739 -7.984 1.00 97.69 110 GLN A N 1
ATOM 864 C CA . GLN A 1 110 ? -13.484 -8.098 -8.870 1.00 97.69 110 GLN A CA 1
ATOM 865 C C . GLN A 1 110 ? -12.919 -7.749 -10.249 1.00 97.69 110 GLN A C 1
ATOM 867 O O . GLN A 1 110 ? -13.634 -7.821 -11.249 1.00 97.69 110 GLN A O 1
ATOM 872 N N . LEU A 1 111 ? -11.652 -7.340 -10.301 1.00 95.75 111 LEU A N 1
ATOM 873 C CA . LEU A 1 111 ? -10.973 -6.956 -11.537 1.00 95.75 111 LEU A CA 1
ATOM 874 C C . LEU A 1 111 ? -10.258 -8.130 -12.216 1.00 95.75 111 LEU A C 1
ATOM 876 O O . LEU A 1 111 ? -9.711 -7.948 -13.302 1.00 95.75 111 LEU A O 1
ATOM 880 N N . PHE A 1 112 ? -10.275 -9.319 -11.604 1.00 95.69 112 PHE A N 1
ATOM 881 C CA . PHE A 1 112 ? -9.526 -10.498 -12.044 1.00 95.69 112 PHE A CA 1
ATOM 882 C C . PHE A 1 112 ? -8.023 -10.216 -12.201 1.00 95.69 112 PHE A C 1
ATOM 884 O O . PHE A 1 112 ? -7.391 -10.645 -13.169 1.00 95.69 112 PHE A O 1
ATOM 891 N N . LEU A 1 113 ? -7.452 -9.470 -11.252 1.00 94.88 113 LEU A N 1
ATOM 892 C CA . LEU A 1 113 ? -6.053 -9.049 -11.269 1.00 94.88 113 LEU A CA 1
ATOM 893 C C . LEU A 1 113 ? -5.223 -9.750 -10.191 1.00 94.88 113 LEU A C 1
ATOM 895 O O . LEU A 1 113 ? -5.709 -9.969 -9.083 1.00 94.88 113 LEU A O 1
ATOM 899 N N . PRO A 1 114 ? -3.939 -10.039 -10.463 1.00 95.00 114 PRO A N 1
ATOM 900 C CA . PRO A 1 114 ? -3.010 -10.451 -9.423 1.00 95.00 114 PRO A CA 1
ATOM 901 C C . PRO A 1 114 ? -2.716 -9.295 -8.453 1.00 95.00 114 PRO A C 1
ATOM 903 O O . PRO A 1 114 ? -2.568 -8.136 -8.857 1.00 95.00 114 PRO A O 1
ATOM 906 N N . GLY A 1 115 ? -2.599 -9.633 -7.168 1.00 94.75 115 GLY A N 1
ATOM 907 C CA . GLY A 1 115 ? -2.198 -8.720 -6.101 1.00 94.75 115 GLY A CA 1
ATOM 908 C C . GLY A 1 115 ? -0.737 -8.918 -5.695 1.00 94.75 115 GLY A C 1
ATOM 909 O O . GLY A 1 115 ? -0.295 -10.049 -5.508 1.00 94.75 115 GLY A O 1
ATOM 910 N N . TYR A 1 116 ? -0.004 -7.825 -5.483 1.00 94.50 116 TYR A N 1
ATOM 911 C CA . TYR A 1 116 ? 1.384 -7.843 -5.023 1.00 94.50 116 TYR A CA 1
ATOM 912 C C . TYR A 1 116 ? 1.602 -6.970 -3.790 1.00 94.50 116 TYR A C 1
ATOM 914 O O . TYR A 1 116 ? 0.932 -5.955 -3.594 1.00 94.50 116 TYR A O 1
ATOM 922 N N . ILE A 1 117 ? 2.590 -7.351 -2.981 1.00 93.81 117 ILE A N 1
ATOM 923 C CA . ILE A 1 117 ? 2.984 -6.678 -1.743 1.00 93.81 117 ILE A CA 1
ATOM 924 C C . ILE A 1 117 ? 4.501 -6.737 -1.588 1.00 93.81 117 ILE A C 1
ATOM 926 O O . ILE A 1 117 ? 5.110 -7.781 -1.808 1.00 93.81 117 ILE A O 1
ATOM 930 N N . GLU A 1 118 ? 5.088 -5.651 -1.092 1.00 89.00 118 GLU A N 1
ATOM 931 C CA . GLU A 1 118 ? 6.414 -5.673 -0.476 1.00 89.00 118 GLU A CA 1
ATOM 932 C C . GLU A 1 118 ? 6.252 -5.615 1.045 1.00 89.00 118 GLU A C 1
ATOM 934 O O . GLU A 1 118 ? 5.827 -4.613 1.626 1.00 89.00 118 GLU A O 1
ATOM 939 N N . ALA A 1 119 ? 6.516 -6.741 1.707 1.00 89.31 119 ALA A N 1
ATOM 940 C CA . ALA A 1 119 ? 6.204 -6.906 3.118 1.00 89.31 119 ALA A CA 1
ATOM 941 C C . ALA A 1 119 ? 7.393 -6.586 4.026 1.00 89.31 119 ALA A C 1
ATOM 943 O O . ALA A 1 119 ? 8.477 -7.152 3.887 1.00 89.31 119 ALA A O 1
ATOM 944 N N . SER A 1 120 ? 7.152 -5.780 5.064 1.00 88.00 120 SER A N 1
ATOM 945 C CA . SER A 1 120 ? 8.022 -5.788 6.240 1.00 88.00 120 SER A CA 1
ATOM 946 C C . SER A 1 120 ? 7.853 -7.104 7.013 1.00 88.00 120 SER A C 1
ATOM 948 O O . SER A 1 120 ? 6.827 -7.788 6.901 1.00 88.00 120 SER A O 1
ATOM 950 N N . LYS A 1 121 ? 8.827 -7.447 7.864 1.00 87.25 121 LYS A N 1
ATOM 951 C CA . LYS A 1 121 ? 8.746 -8.642 8.724 1.00 87.25 121 LYS A CA 1
ATOM 952 C C . LYS A 1 121 ? 7.498 -8.620 9.614 1.00 87.25 121 LYS A C 1
ATOM 954 O O . LYS A 1 121 ? 6.857 -9.648 9.814 1.00 87.25 121 LYS A O 1
ATOM 959 N N . GLU A 1 122 ? 7.132 -7.444 10.115 1.00 86.00 122 GLU A N 1
ATOM 960 C CA . GLU A 1 122 ? 5.964 -7.219 10.969 1.00 86.00 122 GLU A CA 1
ATOM 961 C C . GLU A 1 122 ? 4.646 -7.357 10.195 1.00 86.00 122 GLU A C 1
ATOM 963 O O . GLU A 1 122 ? 3.662 -7.862 10.741 1.00 86.00 122 GLU A O 1
ATOM 968 N N . GLY A 1 123 ? 4.623 -6.908 8.936 1.00 87.00 123 GLY A N 1
ATOM 969 C CA . GLY A 1 123 ? 3.456 -6.981 8.056 1.00 87.00 123 GLY A CA 1
ATOM 970 C C . GLY A 1 123 ? 3.191 -8.383 7.507 1.00 87.00 123 GLY A C 1
ATOM 971 O O . GLY A 1 123 ? 2.034 -8.749 7.313 1.00 87.00 123 GLY A O 1
ATOM 972 N N . ASN A 1 124 ? 4.232 -9.203 7.328 1.00 91.44 124 ASN A N 1
ATOM 973 C CA . ASN A 1 124 ? 4.129 -10.491 6.632 1.00 91.44 124 ASN A CA 1
ATOM 974 C C . ASN A 1 124 ? 3.079 -11.440 7.258 1.00 91.44 124 ASN A C 1
ATOM 976 O O . ASN A 1 124 ? 2.268 -12.049 6.563 1.00 91.44 124 ASN A O 1
ATOM 980 N N . LEU A 1 125 ? 2.998 -11.488 8.595 1.00 91.88 125 LEU A N 1
ATOM 981 C CA . LEU A 1 125 ? 1.991 -12.299 9.298 1.00 91.88 125 LEU A CA 1
ATOM 982 C C . LEU A 1 125 ? 0.544 -11.875 9.016 1.00 91.88 125 LEU A C 1
ATOM 984 O O . LEU A 1 125 ? -0.363 -12.695 9.145 1.00 91.88 125 LEU A O 1
ATOM 988 N N . LEU A 1 126 ? 0.305 -10.597 8.715 1.00 94.44 126 LEU A N 1
ATOM 989 C CA . LEU A 1 126 ? -1.012 -10.127 8.300 1.00 94.44 126 LEU A CA 1
ATOM 990 C C . LEU A 1 126 ? -1.292 -10.605 6.878 1.00 94.44 126 LEU A C 1
ATOM 992 O O . LEU A 1 126 ? -2.321 -11.229 6.657 1.00 94.44 126 LEU A O 1
ATOM 996 N N . TYR A 1 127 ? -0.373 -10.352 5.949 1.00 95.88 127 TYR A N 1
ATOM 997 C CA . TYR A 1 127 ? -0.582 -10.607 4.523 1.00 95.88 127 TYR A CA 1
ATOM 998 C C . TYR A 1 127 ? -0.773 -12.094 4.211 1.00 95.88 127 TYR A C 1
ATOM 1000 O O . TYR A 1 127 ? -1.687 -12.442 3.469 1.00 95.88 127 TYR A O 1
ATOM 1008 N N . LYS A 1 128 ? -0.042 -12.993 4.882 1.00 96.06 128 LYS A N 1
ATOM 1009 C CA . LYS A 1 128 ? -0.243 -14.448 4.738 1.00 96.06 128 LYS A CA 1
ATOM 1010 C C . LYS A 1 128 ? -1.658 -14.918 5.089 1.00 96.06 128 LYS A C 1
ATOM 1012 O O . LYS A 1 128 ? -2.134 -15.899 4.530 1.00 96.06 128 LYS A O 1
ATOM 1017 N N . LYS A 1 129 ? -2.375 -14.211 5.973 1.00 95.88 129 LYS A N 1
ATOM 1018 C CA . LYS A 1 129 ? -3.783 -14.530 6.290 1.00 95.88 129 LYS A CA 1
ATOM 1019 C C . LYS A 1 129 ? -4.747 -14.208 5.150 1.00 95.88 129 LYS A C 1
ATOM 1021 O O . LYS A 1 129 ? -5.851 -14.734 5.151 1.00 95.88 129 LYS A O 1
ATOM 1026 N N . PHE A 1 130 ? -4.328 -13.356 4.220 1.00 96.88 130 PHE A N 1
ATOM 1027 C CA . PHE A 1 130 ? -5.081 -12.954 3.033 1.00 96.88 130 PHE A CA 1
ATOM 1028 C C . PHE A 1 130 ? -4.603 -13.683 1.769 1.00 96.88 130 PHE A C 1
ATOM 1030 O O . PHE A 1 130 ? -4.938 -13.280 0.665 1.00 96.88 130 PHE A O 1
ATOM 1037 N N . GLY A 1 131 ? -3.817 -14.756 1.917 1.00 96.00 131 GLY A N 1
ATOM 1038 C CA . GLY A 1 131 ? -3.392 -15.595 0.796 1.00 96.00 131 GLY A CA 1
ATOM 1039 C C . GLY A 1 131 ? -2.126 -15.130 0.074 1.00 96.00 131 GLY A C 1
ATOM 1040 O O . GLY A 1 131 ? -1.708 -15.799 -0.864 1.00 96.00 131 GLY A O 1
ATOM 1041 N N . PHE A 1 132 ? -1.478 -14.048 0.518 1.00 95.88 132 PHE A N 1
ATOM 1042 C CA . PHE A 1 132 ? -0.159 -13.670 0.001 1.00 95.88 132 PHE A CA 1
ATOM 1043 C C . PHE A 1 132 ? 0.909 -14.685 0.434 1.00 95.88 132 PHE A C 1
ATOM 1045 O O . PHE A 1 132 ? 0.885 -15.186 1.562 1.00 95.88 132 PHE A O 1
ATOM 1052 N N . TYR A 1 133 ? 1.867 -14.961 -0.446 1.00 93.38 133 TYR A N 1
ATOM 1053 C CA . TYR A 1 133 ? 2.970 -15.893 -0.217 1.00 93.38 133 TYR A CA 1
ATOM 1054 C C . TYR A 1 133 ? 4.282 -15.353 -0.804 1.00 93.38 133 TYR A C 1
ATOM 1056 O O . TYR A 1 133 ? 4.265 -14.379 -1.556 1.00 93.38 133 TYR A O 1
ATOM 1064 N N . ASP A 1 134 ? 5.396 -15.970 -0.395 1.00 86.38 134 ASP A N 1
ATOM 1065 C CA . ASP A 1 134 ? 6.761 -15.629 -0.822 1.00 86.38 134 ASP A CA 1
ATOM 1066 C C . ASP A 1 134 ? 7.171 -16.446 -2.064 1.00 86.38 134 ASP A C 1
ATOM 1068 O O . ASP A 1 134 ? 6.764 -17.632 -2.140 1.00 86.38 134 ASP A O 1
#